Protein AF-0000000073404949 (afdb_homodimer)

Sequence (170 aa):
MESQFYKYALMRNFIREVVEQESIEKYIQERLNDDHEMKNRFCNEDSDKIRELIEEVIEYISMGKGKGKEDLILKSILSVCGNEKMESQFYKYALMRNFIREVVEQESIEKYIQERLNDDHEMKNRFCNEDSDKIRELIEEVIEYISMGKGKGKEDLILKSILSVCGNEK

Organism: Sulfolobus acidocaldarius (strain ATCC 33909 / DSM 639 / JCM 8929 / NBRC 15157 / NCIMB 11770) (NCBI:txid330779)

Solvent-accessible surface area (backbone atoms only — not comparable to full-atom values): 9360 Å² total; per-residue (Å²): 130,81,48,66,69,58,52,50,52,53,52,40,53,51,49,55,54,42,51,72,41,92,52,46,60,61,48,50,53,55,50,40,70,72,33,57,69,63,33,48,55,59,59,73,42,57,69,69,56,53,48,50,48,48,50,53,45,28,48,48,53,15,45,56,45,34,48,89,39,54,63,59,52,48,51,46,54,47,51,63,39,52,71,71,105,132,81,49,66,68,58,51,52,52,54,52,40,54,52,48,54,54,43,50,71,42,92,51,45,58,62,50,50,53,54,50,38,71,73,32,58,68,62,33,48,55,59,58,73,44,56,68,69,58,53,47,50,46,48,50,53,45,28,50,49,55,14,44,58,43,33,47,89,38,54,63,58,51,48,52,46,55,48,51,64,39,51,71,70,107

pLDDT: mean 87.74, std 11.82, range [40.0, 97.31]

Foldseek 3Di:
DDDPVRLLVVLLVVLLVLVPDPDNVVVCVVVCVVPVPNVCSVVVDDPVVSVVSNVVSVCCVVCPPCNVCVVVVVCVVVVVVVVVD/DDDPVRLLVVLLVVLLVLVPDPDNVVVCVVVCVVDVPNVCSVVVDDPVVSVVSNVVSVCCVVCPPCNVCVVVVVVVVVVVVVVVD

Secondary structure (DSSP, 8-state):
---HHHHHHHHHHHHHHHHT-SSHHHHHHHHHHH-HHHHHHHHTS-HHHHHHHHHHHHHHHHHHSSTT-HHHHHHHHHHHHHTT-/---HHHHHHHHHHHHHHHHT-SSHHHHHHHHHHH-HHHHHHHHTS-HHHHHHHHHHHHHHHHHHSSTT-HHHHHHHHHHHHHTT-

Structure (mmCIF, N/CA/C/O backbone):
data_AF-0000000073404949-model_v1
#
loop_
_entity.id
_entity.type
_entity.pdbx_description
1 polymer 'Uncharacterized protein'
#
loop_
_atom_site.group_PDB
_atom_site.id
_atom_site.type_symbol
_atom_site.label_atom_id
_atom_site.label_alt_id
_atom_site.label_comp_id
_atom_site.label_asym_id
_atom_site.label_entity_id
_atom_site.label_seq_id
_atom_site.pdbx_PDB_ins_code
_atom_site.Cartn_x
_atom_site.Cartn_y
_atom_site.Cartn_z
_atom_site.occupancy
_atom_site.B_iso_or_equiv
_atom_site.auth_seq_id
_atom_site.auth_comp_id
_atom_site.auth_asym_id
_atom_site.auth_atom_id
_atom_site.pdbx_PDB_model_num
ATOM 1 N N . MET A 1 1 ? 12.281 -24.828 -21.016 1 64.81 1 MET A N 1
ATOM 2 C CA . MET A 1 1 ? 11.891 -25.016 -19.625 1 64.81 1 MET A CA 1
ATOM 3 C C . MET A 1 1 ? 12.078 -23.719 -18.844 1 64.81 1 MET A C 1
ATOM 5 O O . MET A 1 1 ? 13.125 -23.062 -18.938 1 64.81 1 MET A O 1
ATOM 9 N N . GLU A 1 2 ? 11.086 -23.094 -18.422 1 75.94 2 GLU A N 1
ATOM 10 C CA . GLU A 1 2 ? 11.148 -21.844 -17.688 1 75.94 2 GLU A CA 1
ATOM 11 C C . GLU A 1 2 ? 11.906 -22.016 -16.375 1 75.94 2 GLU A C 1
ATOM 13 O O . GLU A 1 2 ? 11.719 -23.016 -15.664 1 75.94 2 GLU A O 1
ATOM 18 N N . SER A 1 3 ? 12.898 -21.203 -16.156 1 87.69 3 SER A N 1
ATOM 19 C CA . SER A 1 3 ? 13.578 -21.281 -14.867 1 87.69 3 SER A CA 1
ATOM 20 C C . SER A 1 3 ? 12.617 -20.984 -13.719 1 87.69 3 SER A C 1
ATOM 22 O O . SER A 1 3 ? 11.648 -20.25 -13.883 1 87.69 3 SER A O 1
ATOM 24 N N . GLN A 1 4 ? 12.906 -21.625 -12.641 1 87.94 4 GLN A N 1
ATOM 25 C CA . GLN A 1 4 ? 12.078 -21.422 -11.453 1 87.94 4 GLN A CA 1
ATOM 26 C C . GLN A 1 4 ? 12.031 -19.953 -11.055 1 87.94 4 GLN A C 1
ATOM 28 O O . GLN A 1 4 ? 10.977 -19.438 -10.664 1 87.94 4 GLN A O 1
ATOM 33 N N . PHE A 1 5 ? 13.211 -19.406 -11.148 1 85.44 5 PHE A N 1
ATOM 34 C CA . PHE A 1 5 ? 13.32 -17.984 -10.812 1 85.44 5 PHE A CA 1
ATOM 35 C C . PHE A 1 5 ? 12.375 -17.156 -11.68 1 85.44 5 PHE A C 1
ATOM 37 O O . PHE A 1 5 ? 11.625 -16.328 -11.164 1 85.44 5 PHE A O 1
ATOM 44 N N . TYR A 1 6 ? 12.406 -17.406 -12.938 1 89.31 6 TYR A N 1
ATOM 45 C CA . TYR A 1 6 ? 11.57 -16.688 -13.883 1 89.31 6 TYR A CA 1
ATOM 46 C C . TYR A 1 6 ? 10.094 -16.984 -13.641 1 89.31 6 TYR A C 1
ATOM 48 O O . TYR A 1 6 ? 9.258 -16.078 -13.641 1 89.31 6 TYR A O 1
ATOM 56 N N . LYS A 1 7 ? 9.719 -18.203 -13.375 1 94 7 LYS A N 1
ATOM 57 C CA . LYS A 1 7 ? 8.359 -18.625 -13.07 1 94 7 LYS A CA 1
ATOM 58 C C . LYS A 1 7 ? 7.797 -17.859 -11.875 1 94 7 LYS A C 1
ATOM 60 O O . LYS A 1 7 ? 6.711 -17.281 -11.961 1 94 7 LYS A O 1
ATOM 65 N N . TYR A 1 8 ? 8.602 -17.781 -10.82 1 93.88 8 TYR A N 1
ATOM 66 C CA . TYR A 1 8 ? 8.141 -17.125 -9.594 1 93.88 8 TYR A CA 1
ATOM 67 C C . TYR A 1 8 ? 8.031 -15.617 -9.789 1 93.88 8 TYR A C 1
ATOM 69 O O . TYR A 1 8 ? 7.164 -14.969 -9.195 1 93.88 8 TYR A O 1
ATOM 77 N N . ALA A 1 9 ? 8.891 -15.016 -10.625 1 89.69 9 ALA A N 1
ATOM 78 C CA . ALA A 1 9 ? 8.797 -13.586 -10.938 1 89.69 9 ALA A CA 1
ATOM 79 C C . ALA A 1 9 ? 7.465 -13.266 -11.617 1 89.69 9 ALA A C 1
ATOM 81 O O . ALA A 1 9 ? 6.812 -12.273 -11.273 1 89.69 9 ALA A O 1
ATOM 82 N N . LEU A 1 10 ? 7.035 -14.102 -12.508 1 94.06 10 LEU A N 1
ATOM 83 C CA . LEU A 1 10 ? 5.773 -13.922 -13.219 1 94.06 10 LEU A CA 1
ATOM 84 C C . LEU A 1 10 ? 4.59 -14.086 -12.266 1 94.06 10 LEU A C 1
ATOM 86 O O . LEU A 1 10 ? 3.637 -13.312 -12.312 1 94.06 10 LEU A O 1
ATOM 90 N N . MET A 1 11 ? 4.66 -15.117 -11.422 1 96.06 11 MET A N 1
ATOM 91 C CA . MET A 1 11 ? 3.613 -15.367 -10.438 1 96.06 11 MET A CA 1
ATOM 92 C C . MET A 1 11 ? 3.482 -14.203 -9.469 1 96.06 11 MET A C 1
ATOM 94 O O . MET A 1 11 ? 2.371 -13.781 -9.141 1 96.06 11 MET A O 1
ATOM 98 N N . ARG A 1 12 ? 4.66 -13.672 -9.031 1 92.44 12 ARG A N 1
ATOM 99 C CA . ARG A 1 12 ? 4.637 -12.508 -8.148 1 92.44 12 ARG A CA 1
ATOM 100 C C . ARG A 1 12 ? 3.982 -11.312 -8.836 1 92.44 12 ARG A C 1
ATOM 102 O O . ARG A 1 12 ? 3.211 -10.578 -8.219 1 92.44 12 ARG A O 1
ATOM 109 N N . ASN A 1 13 ? 4.262 -11.055 -10.102 1 91.25 13 ASN A N 1
ATOM 110 C CA . ASN A 1 13 ? 3.672 -9.961 -10.867 1 91.25 13 ASN A CA 1
ATOM 111 C C . ASN A 1 13 ? 2.156 -10.102 -10.969 1 91.25 13 ASN A C 1
ATOM 113 O O . ASN A 1 13 ? 1.425 -9.117 -10.844 1 91.25 13 ASN A O 1
ATOM 117 N N . PHE A 1 14 ? 1.7 -11.32 -11.188 1 96.06 14 PHE A N 1
ATOM 118 C CA . PHE A 1 14 ? 0.27 -11.602 -11.234 1 96.06 14 PHE A CA 1
ATOM 119 C C . PHE A 1 14 ? -0.39 -11.273 -9.898 1 96.06 14 PHE A C 1
ATOM 121 O O . PHE A 1 14 ? -1.431 -10.617 -9.859 1 96.06 14 PHE A O 1
ATOM 128 N N . ILE A 1 15 ? 0.237 -11.734 -8.75 1 95.38 15 ILE A N 1
ATOM 129 C CA . ILE A 1 15 ? -0.299 -11.508 -7.414 1 95.38 15 ILE A CA 1
ATOM 130 C C . ILE A 1 15 ? -0.384 -10.008 -7.141 1 95.38 15 ILE A C 1
ATOM 132 O O . ILE A 1 15 ? -1.355 -9.531 -6.547 1 95.38 15 ILE A O 1
ATOM 136 N N . ARG A 1 16 ? 0.657 -9.281 -7.566 1 88.31 16 ARG A N 1
ATOM 137 C CA . ARG A 1 16 ? 0.653 -7.832 -7.41 1 88.31 16 ARG A CA 1
ATOM 138 C C . ARG A 1 16 ? -0.556 -7.211 -8.102 1 88.31 16 ARG A C 1
ATOM 140 O O . ARG A 1 16 ? -1.19 -6.305 -7.555 1 88.31 16 ARG A O 1
ATOM 147 N N . GLU A 1 17 ? -0.851 -7.691 -9.297 1 90.06 17 GLU A N 1
ATOM 148 C CA . GLU A 1 17 ? -2.02 -7.211 -10.031 1 90.06 17 GLU A CA 1
ATOM 149 C C . GLU A 1 17 ? -3.311 -7.547 -9.289 1 90.06 17 GLU A C 1
ATOM 151 O O . GLU A 1 17 ? -4.219 -6.719 -9.211 1 90.06 17 GLU A O 1
ATOM 156 N N . VAL A 1 18 ? -3.371 -8.758 -8.781 1 92.81 18 VAL A N 1
ATOM 157 C CA . VAL A 1 18 ? -4.543 -9.266 -8.078 1 92.81 18 VAL A CA 1
ATOM 158 C C . VAL A 1 18 ? -4.875 -8.352 -6.895 1 92.81 18 VAL A C 1
ATOM 160 O O . VAL A 1 18 ? -6.031 -7.984 -6.695 1 92.81 18 VAL A O 1
ATOM 163 N N . VAL A 1 19 ? -3.85 -7.945 -6.105 1 87.5 19 VAL A N 1
ATOM 164 C CA . VAL A 1 19 ? -4.02 -7.211 -4.855 1 87.5 19 VAL A CA 1
ATOM 165 C C . VAL A 1 19 ? -4.602 -5.828 -5.145 1 87.5 19 VAL A C 1
ATOM 167 O O . VAL A 1 19 ? -5.211 -5.207 -4.27 1 87.5 19 VAL A O 1
ATOM 170 N N . GLU A 1 20 ? -4.457 -5.355 -6.375 1 81.69 20 GLU A N 1
ATOM 171 C CA . GLU A 1 20 ? -4.91 -4.023 -6.766 1 81.69 20 GLU A CA 1
ATOM 172 C C . GLU A 1 20 ? -6.363 -4.047 -7.23 1 81.69 20 GLU A C 1
ATOM 174 O O . GLU A 1 20 ? -6.969 -2.998 -7.449 1 81.69 20 GLU A O 1
ATOM 179 N N . GLN A 1 21 ? -6.895 -5.211 -7.301 1 83.12 21 GLN A N 1
ATOM 180 C CA . GLN A 1 21 ? -8.227 -5.34 -7.887 1 83.12 21 GLN A CA 1
ATOM 181 C C . GLN A 1 21 ? -9.312 -5.137 -6.836 1 83.12 21 GLN A C 1
ATOM 183 O O . GLN A 1 21 ? -9.141 -5.523 -5.676 1 83.12 21 GLN A O 1
ATOM 188 N N . GLU A 1 22 ? -10.406 -4.535 -7.348 1 84.25 22 GLU A N 1
ATOM 189 C CA . GLU A 1 22 ? -11.578 -4.363 -6.488 1 84.25 22 GLU A CA 1
ATOM 190 C C . GLU A 1 22 ? -12.211 -5.707 -6.141 1 84.25 22 GLU A C 1
ATOM 192 O O . GLU A 1 22 ? -12.547 -5.957 -4.98 1 84.25 22 GLU A O 1
ATOM 197 N N . SER A 1 23 ? -12.281 -6.516 -7.152 1 91 23 SER A N 1
ATOM 198 C CA . SER A 1 23 ? -12.797 -7.871 -6.977 1 91 23 SER A CA 1
ATOM 199 C C . SER A 1 23 ? -11.711 -8.914 -7.227 1 91 23 SER A C 1
ATOM 201 O O . SER A 1 23 ? -11.5 -9.328 -8.367 1 91 23 SER A O 1
ATOM 203 N N . ILE A 1 24 ? -11.125 -9.391 -6.184 1 92.38 24 ILE A N 1
ATOM 204 C CA . ILE A 1 24 ? -9.969 -10.281 -6.234 1 92.38 24 ILE A CA 1
ATOM 205 C C . ILE A 1 24 ? -10.383 -11.625 -6.828 1 92.38 24 ILE A C 1
ATOM 207 O O . ILE A 1 24 ? -9.766 -12.109 -7.781 1 92.38 24 ILE A O 1
ATOM 211 N N . GLU A 1 25 ? -11.406 -12.211 -6.387 1 93.38 25 GLU A N 1
ATOM 212 C CA . GLU A 1 25 ? -11.859 -13.531 -6.816 1 93.38 25 GLU A CA 1
ATOM 213 C C . GLU A 1 25 ? -12.227 -13.531 -8.297 1 93.38 25 GLU A C 1
ATOM 215 O O . GLU A 1 25 ? -11.805 -14.414 -9.047 1 93.38 25 GLU A O 1
ATOM 220 N N . LYS A 1 26 ? -13.016 -12.539 -8.703 1 95.62 26 LYS A N 1
ATOM 221 C CA . LYS A 1 26 ? -13.438 -12.438 -10.102 1 95.62 26 LYS A CA 1
ATOM 222 C C . LYS A 1 26 ? -12.242 -12.258 -11.023 1 95.62 26 LYS A C 1
ATOM 224 O O . LYS A 1 26 ? -12.172 -12.891 -12.086 1 95.62 26 LYS A O 1
ATOM 229 N N . TYR A 1 27 ? -11.375 -11.391 -10.641 1 96.06 27 TYR A N 1
ATOM 230 C CA . TYR A 1 27 ? -10.188 -11.125 -11.453 1 96.06 27 TYR A CA 1
ATOM 231 C C . TYR A 1 27 ? -9.359 -12.391 -11.625 1 96.06 27 TYR A C 1
ATOM 233 O O . TYR A 1 27 ? -8.938 -12.711 -12.742 1 96.06 27 TYR A O 1
ATOM 241 N N . ILE A 1 28 ? -9.133 -13.148 -10.539 1 96.81 28 ILE A N 1
ATOM 242 C CA . ILE A 1 28 ? -8.336 -14.359 -10.578 1 96.81 28 ILE A CA 1
ATOM 243 C C . ILE A 1 28 ? -8.992 -15.391 -11.492 1 96.81 28 ILE A C 1
ATOM 245 O O . ILE A 1 28 ? -8.344 -15.969 -12.359 1 96.81 28 ILE A O 1
ATOM 249 N N . GLN A 1 29 ? -10.242 -15.609 -11.375 1 95.5 29 GLN A N 1
ATOM 250 C CA . GLN A 1 29 ? -10.969 -16.578 -12.18 1 95.5 29 GLN A CA 1
ATOM 251 C C . GLN A 1 29 ? -10.891 -16.25 -13.664 1 95.5 29 GLN A C 1
ATOM 253 O O . GLN A 1 29 ? -10.562 -17.109 -14.484 1 95.5 29 GLN A O 1
ATOM 258 N N . GLU A 1 30 ? -11.172 -15.039 -14 1 96.19 30 GLU A N 1
ATOM 259 C CA . GLU A 1 30 ? -11.164 -14.609 -15.391 1 96.19 30 GLU A CA 1
ATOM 260 C C . GLU A 1 30 ? -9.766 -14.695 -15.992 1 96.19 30 GLU A C 1
ATOM 262 O O . GLU A 1 30 ? -9.578 -15.234 -17.078 1 96.19 30 GLU A O 1
ATOM 267 N N . ARG A 1 31 ? -8.781 -14.195 -15.289 1 96.44 31 ARG A N 1
ATOM 268 C CA . ARG A 1 31 ? -7.414 -14.125 -15.797 1 96.44 31 ARG A CA 1
ATOM 269 C C . ARG A 1 31 ? -6.809 -15.516 -15.93 1 96.44 31 ARG A C 1
ATOM 271 O O . ARG A 1 31 ? -6.16 -15.828 -16.938 1 96.44 31 ARG A O 1
ATOM 278 N N . LEU A 1 32 ? -7.004 -16.391 -14.969 1 96.12 32 LEU A N 1
ATOM 279 C CA . LEU A 1 32 ? -6.398 -17.719 -15.016 1 96.12 32 LEU A CA 1
ATOM 280 C C . LEU A 1 32 ? -7.137 -18.625 -16 1 96.12 32 LEU A C 1
ATOM 282 O O . LEU A 1 32 ? -6.551 -19.547 -16.562 1 96.12 32 LEU A O 1
ATOM 286 N N . ASN A 1 33 ? -8.383 -18.328 -16.266 1 94.19 33 ASN A N 1
ATOM 287 C CA . ASN A 1 33 ? -9.102 -19.078 -17.297 1 94.19 33 ASN A CA 1
ATOM 288 C C . ASN A 1 33 ? -8.648 -18.688 -18.688 1 94.19 33 ASN A C 1
ATOM 290 O O . ASN A 1 33 ? -8.656 -19.516 -19.609 1 94.19 33 ASN A O 1
ATOM 294 N N . ASP A 1 34 ? -8.227 -17.438 -18.875 1 95.19 34 ASP A N 1
ATOM 295 C CA . ASP A 1 34 ? -7.797 -16.906 -20.172 1 95.19 34 ASP A CA 1
ATOM 296 C C . ASP A 1 34 ? -6.312 -17.172 -20.406 1 95.19 34 ASP A C 1
ATOM 298 O O . ASP A 1 34 ? -5.871 -17.312 -21.547 1 95.19 34 ASP A O 1
ATOM 302 N N . ASP A 1 35 ? -5.543 -17.203 -19.359 1 95.5 35 ASP A N 1
ATOM 303 C CA . ASP A 1 35 ? -4.098 -17.391 -19.422 1 95.5 35 ASP A CA 1
ATOM 304 C C . ASP A 1 35 ? -3.701 -18.766 -18.891 1 95.5 35 ASP A C 1
ATOM 306 O O . ASP A 1 35 ? -3.326 -18.906 -17.719 1 95.5 35 ASP A O 1
ATOM 310 N N . HIS A 1 36 ? -3.631 -19.703 -19.828 1 95.25 36 HIS A N 1
ATOM 311 C CA . HIS A 1 36 ? -3.393 -21.094 -19.469 1 95.25 36 HIS A CA 1
ATOM 312 C C . H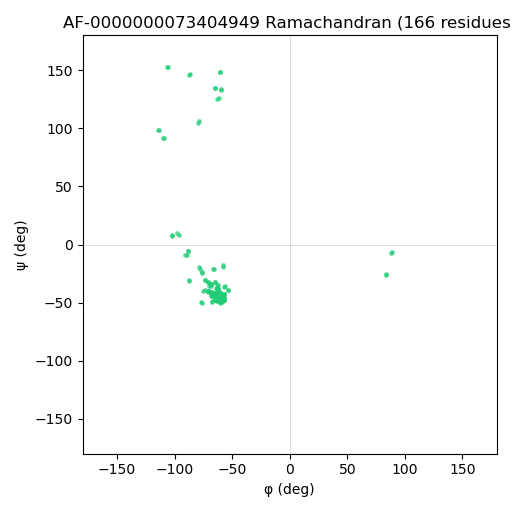IS A 1 36 ? -1.979 -21.281 -18.922 1 95.25 36 HIS A C 1
ATOM 314 O O . HIS A 1 36 ? -1.753 -22.125 -18.062 1 95.25 36 HIS A O 1
ATOM 320 N N . GLU A 1 37 ? -1.091 -20.516 -19.453 1 95.69 37 GLU A N 1
ATOM 321 C CA . GLU A 1 37 ? 0.284 -20.625 -18.969 1 95.69 37 GLU A CA 1
ATOM 322 C C . GLU A 1 37 ? 0.396 -20.188 -17.516 1 95.69 37 GLU A C 1
ATOM 324 O O . GLU A 1 37 ? 1.026 -20.859 -16.703 1 95.69 37 GLU A O 1
ATOM 329 N N . MET A 1 38 ? -0.216 -19.047 -17.188 1 96.69 38 MET A N 1
ATOM 330 C CA . MET A 1 38 ? -0.209 -18.562 -15.812 1 96.69 38 MET A CA 1
ATOM 331 C C . MET A 1 38 ? -0.942 -19.531 -14.891 1 96.69 38 MET A C 1
ATOM 333 O O . MET A 1 38 ? -0.472 -19.828 -13.789 1 96.69 38 MET A O 1
ATOM 337 N N . LYS A 1 39 ? -2.037 -20.062 -15.422 1 96.69 39 LYS A N 1
ATOM 338 C CA . LYS A 1 39 ? -2.775 -21.062 -14.656 1 96.69 39 LYS A CA 1
ATOM 339 C C . LYS A 1 39 ? -1.894 -22.266 -14.312 1 96.69 39 LYS A C 1
ATOM 341 O O . LYS A 1 39 ? -1.859 -22.719 -13.164 1 96.69 39 LYS A O 1
ATOM 346 N N . ASN A 1 40 ? -1.21 -22.734 -15.273 1 95.5 40 ASN A N 1
ATOM 347 C CA . ASN A 1 40 ? -0.345 -23.891 -15.086 1 95.5 40 ASN A CA 1
ATOM 348 C C . ASN A 1 40 ? 0.761 -23.609 -14.078 1 95.5 40 ASN A C 1
ATOM 350 O O . ASN A 1 40 ? 1.146 -24.484 -13.305 1 95.5 40 ASN A O 1
ATOM 354 N N . ARG A 1 41 ? 1.236 -22.422 -14.07 1 96.31 41 ARG A N 1
ATOM 355 C CA . ARG A 1 41 ? 2.268 -22.062 -13.102 1 96.31 41 ARG A CA 1
ATOM 356 C C . ARG A 1 41 ? 1.755 -22.219 -11.672 1 96.31 41 ARG A C 1
ATOM 358 O O . ARG A 1 41 ? 2.445 -22.766 -10.812 1 96.31 41 ARG A O 1
ATOM 365 N N . PHE A 1 42 ? 0.625 -21.688 -11.43 1 97.31 42 PHE A N 1
ATOM 366 C CA . PHE A 1 42 ? 0.066 -21.734 -10.086 1 97.31 42 PHE A CA 1
ATOM 367 C C . PHE A 1 42 ? -0.383 -23.156 -9.734 1 97.31 42 PHE A C 1
ATOM 369 O O . PHE A 1 42 ? -0.101 -23.641 -8.641 1 97.31 42 PHE A O 1
ATOM 376 N N . CYS A 1 43 ? -0.982 -23.875 -10.648 1 96.56 43 CYS A N 1
ATOM 377 C CA . CYS A 1 43 ? -1.616 -25.156 -10.344 1 96.56 43 CYS A CA 1
ATOM 378 C C . CYS A 1 43 ? -0.577 -26.266 -10.211 1 96.56 43 CYS A C 1
ATOM 380 O O . CYS A 1 43 ? -0.834 -27.297 -9.578 1 96.56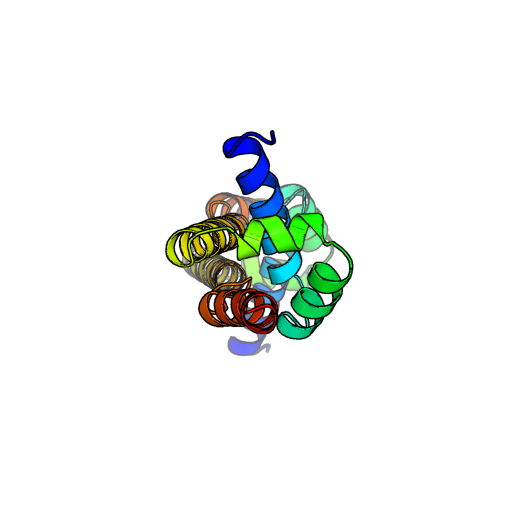 43 CYS A O 1
ATOM 382 N N . ASN A 1 44 ? 0.517 -26.047 -10.758 1 94.88 44 ASN A N 1
ATOM 383 C CA . ASN A 1 44 ? 1.585 -27.031 -10.664 1 94.88 44 ASN A CA 1
ATOM 384 C C . ASN A 1 44 ? 2.559 -26.703 -9.539 1 94.88 44 ASN A C 1
ATOM 386 O O . ASN A 1 44 ? 3.645 -27.281 -9.453 1 94.88 44 ASN A O 1
ATOM 390 N N . GLU A 1 45 ? 2.229 -25.75 -8.75 1 95.31 45 GLU A N 1
ATOM 391 C CA . GLU A 1 45 ? 3.076 -25.344 -7.629 1 95.31 45 GLU A CA 1
ATOM 392 C C . GLU A 1 45 ? 2.488 -25.812 -6.297 1 95.31 45 GLU A C 1
ATOM 394 O O . GLU A 1 45 ? 1.271 -25.953 -6.168 1 95.31 45 GLU A O 1
ATOM 399 N N . ASP A 1 46 ? 3.346 -26.016 -5.301 1 93.5 46 ASP A N 1
ATOM 400 C CA . ASP A 1 46 ? 2.93 -26.359 -3.945 1 93.5 46 ASP A CA 1
ATOM 401 C C . ASP A 1 46 ? 2.154 -25.219 -3.301 1 93.5 46 ASP A C 1
ATOM 403 O O . ASP A 1 46 ? 2.549 -24.047 -3.412 1 93.5 46 ASP A O 1
ATOM 407 N N . SER A 1 47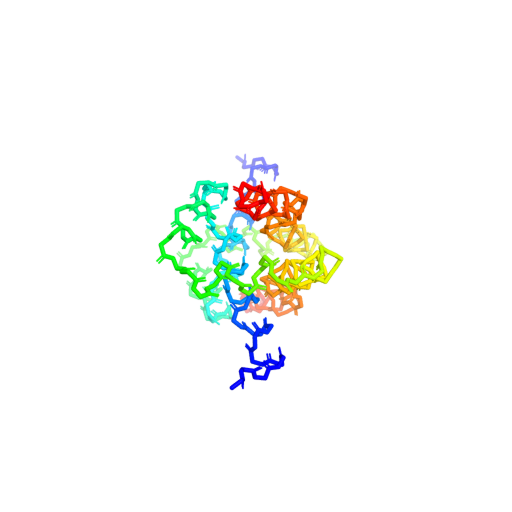 ? 1.03 -25.578 -2.648 1 93.25 47 SER A N 1
ATOM 408 C CA . SER A 1 47 ? 0.192 -24.562 -2.021 1 93.25 47 SER A CA 1
ATOM 409 C C . SER A 1 47 ? 0.986 -23.734 -1.02 1 93.25 47 SER A C 1
ATOM 411 O O . SER A 1 47 ? 0.743 -22.531 -0.869 1 93.25 47 SER A O 1
ATOM 413 N N . ASP A 1 48 ? 1.936 -24.359 -0.281 1 92.31 48 ASP A N 1
ATOM 414 C CA . ASP A 1 48 ? 2.768 -23.641 0.676 1 92.31 48 ASP A CA 1
ATOM 415 C C . ASP A 1 48 ? 3.641 -22.594 -0.029 1 92.31 48 ASP A C 1
ATOM 417 O O . ASP A 1 48 ? 3.836 -21.5 0.482 1 92.31 48 ASP A O 1
ATOM 421 N N . LYS A 1 49 ? 4.117 -22.953 -1.188 1 95.06 49 LYS A N 1
ATOM 422 C CA . LYS A 1 49 ? 4.945 -22.016 -1.947 1 95.06 49 LYS A CA 1
ATOM 423 C C . LYS A 1 49 ? 4.117 -20.859 -2.488 1 95.06 49 LYS A C 1
ATOM 425 O O . LYS A 1 49 ? 4.555 -19.703 -2.459 1 95.06 49 LYS A O 1
ATOM 430 N N . ILE A 1 50 ? 2.883 -21.188 -2.971 1 96.31 50 ILE A N 1
ATOM 431 C CA . ILE A 1 50 ? 1.985 -20.141 -3.443 1 96.31 50 ILE A CA 1
ATOM 432 C C . ILE A 1 50 ? 1.695 -19.156 -2.309 1 96.31 50 ILE A C 1
ATOM 434 O O . ILE A 1 50 ? 1.743 -17.938 -2.506 1 96.31 50 ILE A O 1
ATOM 438 N N . ARG A 1 51 ? 1.437 -19.672 -1.128 1 93.5 51 ARG A N 1
ATOM 439 C CA . ARG A 1 51 ? 1.203 -18.844 0.05 1 93.5 51 ARG A CA 1
ATOM 440 C C . ARG A 1 51 ? 2.4 -17.938 0.331 1 93.5 51 ARG A C 1
ATOM 442 O O . ARG A 1 51 ? 2.238 -16.75 0.586 1 93.5 51 ARG A O 1
ATOM 449 N N . GLU A 1 52 ? 3.57 -18.5 0.272 1 91.88 52 GLU A N 1
ATOM 450 C CA . GLU A 1 52 ? 4.801 -17.75 0.502 1 91.88 52 GLU A CA 1
ATOM 451 C C . GLU A 1 52 ? 4.926 -16.594 -0.474 1 91.88 52 GLU A C 1
ATOM 453 O O . GLU A 1 52 ? 5.242 -15.469 -0.071 1 91.88 52 GLU A O 1
ATOM 458 N N . LEU A 1 53 ? 4.672 -16.844 -1.763 1 94.19 53 LEU A N 1
ATOM 459 C CA . LEU A 1 53 ? 4.758 -15.812 -2.791 1 94.19 53 LEU A CA 1
ATOM 460 C C . LEU A 1 53 ? 3.746 -14.703 -2.531 1 94.19 53 LEU A C 1
ATOM 462 O O . LEU A 1 53 ? 4.074 -13.516 -2.652 1 94.19 53 LEU A O 1
ATOM 466 N N . ILE A 1 54 ? 2.506 -15.055 -2.152 1 94.31 54 ILE A N 1
ATOM 467 C CA . ILE A 1 54 ? 1.448 -14.094 -1.842 1 94.31 54 ILE A CA 1
ATOM 468 C C . ILE A 1 54 ? 1.881 -13.211 -0.677 1 94.31 54 ILE A C 1
ATOM 470 O O . ILE A 1 54 ? 1.788 -11.984 -0.756 1 94.31 54 ILE A O 1
ATOM 474 N N . GLU A 1 55 ? 2.391 -13.789 0.374 1 86.69 55 GLU A N 1
ATOM 475 C CA . GLU A 1 55 ? 2.801 -13.062 1.573 1 86.69 55 GLU A CA 1
ATOM 476 C C . GLU A 1 55 ? 3.961 -12.117 1.278 1 86.69 55 GLU A C 1
ATOM 478 O O . GLU A 1 55 ? 3.984 -10.984 1.764 1 86.69 55 GLU A O 1
ATOM 483 N N . GLU A 1 56 ? 4.926 -12.578 0.502 1 84.25 56 GLU A N 1
ATOM 484 C CA . GLU A 1 56 ? 6.055 -11.734 0.113 1 84.25 56 GLU A CA 1
ATOM 485 C C . GLU A 1 56 ? 5.586 -10.5 -0.643 1 84.25 56 GLU A C 1
ATOM 487 O O . GLU A 1 56 ? 6.059 -9.391 -0.382 1 84.25 56 GLU A O 1
ATOM 492 N N . VAL A 1 57 ? 4.672 -10.719 -1.62 1 85.94 57 VAL A N 1
ATOM 493 C CA . VAL A 1 57 ? 4.191 -9.633 -2.461 1 85.94 57 VAL A CA 1
ATOM 494 C C . VAL A 1 57 ? 3.404 -8.633 -1.615 1 85.94 57 VAL A C 1
ATOM 496 O O . VAL A 1 57 ? 3.617 -7.422 -1.714 1 85.94 57 VAL A O 1
ATOM 499 N N . ILE A 1 58 ? 2.553 -9.078 -0.737 1 84.06 58 ILE A N 1
ATOM 500 C CA . ILE A 1 58 ? 1.73 -8.219 0.106 1 84.06 58 ILE A CA 1
ATOM 501 C C . ILE A 1 58 ? 2.623 -7.418 1.052 1 84.06 58 ILE A C 1
ATOM 503 O O . ILE A 1 58 ? 2.398 -6.227 1.268 1 84.06 58 ILE A O 1
ATOM 507 N N . GLU A 1 59 ? 3.6 -8.078 1.644 1 76.25 59 GLU A N 1
ATOM 508 C CA . GLU A 1 59 ? 4.551 -7.379 2.506 1 76.25 59 GLU A CA 1
ATOM 509 C C . GLU A 1 59 ? 5.262 -6.258 1.751 1 76.25 59 GLU A C 1
ATOM 511 O O . GLU A 1 59 ? 5.406 -5.148 2.268 1 76.25 59 GLU A O 1
ATOM 516 N N . TYR A 1 60 ? 5.695 -6.617 0.545 1 73.94 60 TYR A N 1
ATOM 517 C CA . TYR A 1 60 ? 6.398 -5.641 -0.281 1 73.94 60 TYR A CA 1
ATOM 518 C C . TYR A 1 60 ? 5.512 -4.434 -0.568 1 73.94 60 TYR A C 1
ATOM 520 O O . TYR A 1 60 ? 5.961 -3.291 -0.462 1 73.94 60 TYR A O 1
ATOM 528 N N . ILE A 1 61 ? 4.242 -4.672 -1.011 1 73.25 61 ILE A N 1
ATOM 529 C CA . ILE A 1 61 ? 3.295 -3.609 -1.33 1 73.25 61 ILE A CA 1
ATOM 530 C C . ILE A 1 61 ? 3.037 -2.758 -0.089 1 73.25 61 ILE A C 1
ATOM 532 O O . ILE A 1 61 ? 3.008 -1.527 -0.167 1 73.25 61 ILE A O 1
ATOM 536 N N . SER A 1 62 ? 2.863 -3.455 0.979 1 68.94 62 SER A N 1
ATOM 537 C CA . SER A 1 62 ? 2.566 -2.789 2.242 1 68.94 62 SER A CA 1
ATOM 538 C C . SER A 1 62 ? 3.744 -1.941 2.711 1 68.94 62 SER A C 1
ATOM 540 O O . SER A 1 62 ? 3.555 -0.885 3.316 1 68.94 62 SER A O 1
ATOM 542 N N . MET A 1 63 ? 4.926 -2.555 2.545 1 65.31 63 MET A N 1
ATOM 543 C CA . MET A 1 63 ? 6.141 -1.873 2.98 1 65.31 63 MET A CA 1
ATOM 544 C C . MET A 1 63 ? 6.43 -0.662 2.102 1 65.31 63 MET A C 1
ATOM 546 O O . MET A 1 63 ? 7.055 0.301 2.549 1 65.31 63 MET A O 1
ATOM 550 N N . GLY A 1 64 ? 6.113 -0.857 0.854 1 61.38 64 GLY A N 1
ATOM 551 C CA . GLY A 1 64 ? 6.566 0.139 -0.104 1 61.38 64 GLY A CA 1
ATOM 552 C C . GLY A 1 64 ? 5.766 1.426 -0.053 1 61.38 64 GLY A C 1
ATOM 553 O O . GLY A 1 64 ? 6.297 2.506 -0.317 1 61.38 64 GLY A O 1
ATOM 554 N N . LYS A 1 65 ? 4.441 1.175 0.116 1 63.75 65 LYS A N 1
ATOM 555 C CA . LYS A 1 65 ? 3.787 2.471 -0.037 1 63.75 65 LYS A CA 1
ATOM 556 C C . LYS A 1 65 ? 3.912 3.303 1.234 1 63.75 65 LYS A C 1
ATOM 558 O O . LYS A 1 65 ? 3.391 2.924 2.285 1 63.75 65 LYS A O 1
ATOM 563 N N . GLY A 1 66 ? 4.703 4.246 1.177 1 67.38 66 GLY A N 1
ATOM 564 C CA . GLY A 1 66 ? 4.875 5.238 2.227 1 67.38 66 GLY A CA 1
ATOM 565 C C . GLY A 1 66 ? 5.812 4.785 3.328 1 67.38 66 GLY A C 1
ATOM 566 O O . GLY A 1 66 ? 6.324 5.605 4.094 1 67.38 66 GLY A O 1
ATOM 567 N N . LYS A 1 67 ? 5.914 3.369 3.494 1 73.88 67 LYS A N 1
ATOM 568 C CA . LYS A 1 67 ? 6.781 2.879 4.559 1 73.88 67 LYS A CA 1
ATOM 569 C C . LYS A 1 67 ? 8.219 3.352 4.355 1 73.88 67 LYS A C 1
ATOM 571 O O . LYS A 1 67 ? 8.758 3.258 3.252 1 73.88 67 LYS A O 1
ATOM 576 N N . GLY A 1 68 ? 8.758 3.84 5.406 1 77.44 68 GLY A N 1
ATOM 577 C CA . GLY A 1 68 ? 10.125 4.348 5.344 1 77.44 68 GLY A CA 1
ATOM 578 C C . GLY A 1 68 ? 10.195 5.809 4.953 1 77.44 68 GLY A C 1
ATOM 579 O O . GLY A 1 68 ? 11.281 6.398 4.93 1 77.44 68 GLY A O 1
ATOM 580 N N . LYS A 1 69 ? 9.039 6.363 4.594 1 85.62 69 LYS A N 1
ATOM 581 C CA . LYS A 1 69 ? 9.023 7.75 4.137 1 85.62 69 LYS A CA 1
ATOM 582 C C . LYS A 1 69 ? 8.516 8.688 5.23 1 85.62 69 LYS A C 1
ATOM 584 O O . LYS A 1 69 ? 8.281 9.867 4.98 1 85.62 69 LYS A O 1
ATOM 589 N N . GLU A 1 70 ? 8.344 8.055 6.414 1 88.38 70 GLU A N 1
ATOM 590 C CA . GLU A 1 70 ? 7.758 8.82 7.512 1 88.38 70 GLU A CA 1
ATOM 591 C C . GLU A 1 70 ? 8.586 10.062 7.816 1 88.38 70 GLU A C 1
ATOM 593 O O . GLU A 1 70 ? 8.039 11.164 7.91 1 88.38 70 GLU A O 1
ATOM 598 N N . ASP A 1 71 ? 9.922 9.914 7.918 1 91 71 ASP A N 1
ATOM 599 C CA . ASP A 1 71 ? 10.812 11.023 8.266 1 91 71 ASP A CA 1
ATOM 600 C C . ASP A 1 71 ? 10.859 12.055 7.145 1 91 71 ASP A C 1
ATOM 602 O O . ASP A 1 71 ? 10.898 13.266 7.406 1 91 71 ASP A O 1
ATOM 606 N N . LEU A 1 72 ? 10.898 11.578 5.953 1 93.19 72 LEU A N 1
ATOM 607 C CA . LEU A 1 72 ? 10.914 12.469 4.801 1 93.19 72 LEU A CA 1
ATOM 608 C C . LEU A 1 72 ? 9.664 13.344 4.773 1 93.19 72 LEU A C 1
ATOM 610 O O . LEU A 1 72 ? 9.75 14.555 4.559 1 93.19 72 LEU A O 1
ATOM 614 N N . ILE A 1 73 ? 8.555 12.75 4.996 1 95.44 73 ILE A N 1
ATOM 615 C CA . ILE A 1 73 ? 7.281 13.469 4.988 1 95.44 73 ILE A CA 1
ATOM 616 C C . ILE A 1 73 ? 7.262 14.492 6.121 1 95.44 73 ILE A C 1
ATOM 618 O O . ILE A 1 73 ? 6.941 15.664 5.902 1 95.44 73 ILE A O 1
ATOM 622 N N . LEU A 1 74 ? 7.637 14.055 7.301 1 95.25 74 LEU A N 1
ATOM 623 C CA . LEU A 1 74 ? 7.648 14.945 8.461 1 95.25 74 LEU A CA 1
ATOM 624 C C . LEU A 1 74 ? 8.57 16.141 8.227 1 95.25 74 LEU A C 1
ATOM 626 O O . LEU A 1 74 ? 8.156 17.281 8.398 1 95.25 74 LEU A O 1
ATOM 630 N N . LYS A 1 75 ? 9.781 15.891 7.777 1 94.88 75 LYS A N 1
ATOM 631 C CA . LYS A 1 75 ? 10.758 16.953 7.539 1 94.88 75 LYS A CA 1
ATOM 632 C C . LYS A 1 75 ? 10.266 17.922 6.48 1 94.88 75 LYS A C 1
ATOM 634 O O . LYS A 1 75 ? 10.469 19.141 6.602 1 94.88 75 LYS A O 1
ATOM 639 N N . SER A 1 76 ? 9.68 17.438 5.434 1 95.5 76 SER A N 1
ATOM 640 C CA . SER A 1 76 ? 9.172 18.281 4.352 1 95.5 76 SER A CA 1
ATOM 641 C C . SER A 1 76 ? 8.055 19.203 4.84 1 95.5 76 SER A C 1
ATOM 643 O O . SER A 1 76 ? 8.016 20.375 4.477 1 95.5 76 SER A O 1
ATOM 645 N N . ILE A 1 77 ? 7.137 18.656 5.648 1 96.25 77 ILE A N 1
ATOM 646 C CA . ILE A 1 77 ? 6.051 19.453 6.211 1 96.25 77 ILE A CA 1
ATOM 647 C C . ILE A 1 77 ? 6.625 20.547 7.113 1 96.25 77 ILE A C 1
ATOM 649 O O . ILE A 1 77 ? 6.25 21.719 7 1 96.25 77 ILE A O 1
ATOM 653 N N . LEU A 1 78 ? 7.551 20.141 8.016 1 95.12 78 LEU A N 1
ATOM 654 C CA . LEU A 1 78 ? 8.133 21.078 8.977 1 95.12 78 LEU A CA 1
ATOM 655 C C . LEU A 1 78 ? 8.945 22.141 8.258 1 95.12 78 LEU A C 1
ATOM 657 O O . LEU A 1 78 ? 9 23.297 8.711 1 95.12 78 LEU A O 1
ATOM 661 N N . SER A 1 79 ? 9.531 21.766 7.172 1 94.38 79 SER A N 1
ATOM 662 C CA . SER A 1 79 ? 10.305 22.719 6.383 1 94.38 79 SER A CA 1
ATOM 663 C C . SER A 1 79 ? 9.414 23.844 5.859 1 94.38 79 SER A C 1
ATOM 665 O O . SER A 1 79 ? 9.844 25 5.785 1 94.38 79 SER A O 1
ATOM 667 N N . VAL A 1 80 ? 8.219 23.531 5.48 1 93.88 80 VAL A N 1
ATOM 668 C CA . VAL A 1 80 ? 7.281 24.531 4.988 1 93.88 80 VAL A CA 1
ATOM 669 C C . VAL A 1 80 ? 6.848 25.453 6.133 1 93.88 80 VAL A C 1
ATOM 671 O O . VAL A 1 80 ? 6.613 26.641 5.93 1 93.88 80 VAL A O 1
ATOM 674 N N . CYS A 1 81 ? 6.766 24.828 7.359 1 92.31 81 CYS A N 1
ATOM 675 C CA . CYS A 1 81 ? 6.336 25.578 8.539 1 92.31 81 CYS A CA 1
ATOM 676 C C . CYS A 1 81 ? 7.465 26.469 9.062 1 92.31 81 CYS A C 1
ATOM 678 O O . CYS A 1 81 ? 7.211 27.484 9.695 1 92.31 81 CYS A O 1
ATOM 680 N N . GLY A 1 82 ? 8.648 25.938 9.25 1 80.06 82 GLY A N 1
ATOM 681 C CA . GLY A 1 82 ? 9.789 26.734 9.688 1 80.06 82 GLY A CA 1
ATOM 682 C C . GLY A 1 82 ? 10.047 27.938 8.805 1 80.06 82 GLY A C 1
ATOM 683 O O . GLY A 1 82 ? 10.602 28.938 9.258 1 80.06 82 GLY A O 1
ATOM 684 N N . ASN A 1 83 ? 9.906 27.797 7.625 1 55.56 83 ASN A N 1
ATOM 685 C CA . ASN A 1 83 ? 10.102 29.031 6.879 1 55.56 83 ASN A CA 1
ATOM 686 C C . ASN A 1 83 ? 9.148 30.125 7.355 1 55.56 83 ASN A C 1
ATOM 688 O O . ASN A 1 83 ? 9.242 31.266 6.902 1 55.56 83 ASN A O 1
ATOM 692 N N . GLU A 1 84 ? 8.172 29.781 7.996 1 45.75 84 GLU A N 1
ATOM 693 C CA . GLU A 1 84 ? 7.328 30.875 8.477 1 45.75 84 GLU A CA 1
ATOM 694 C C . GLU A 1 84 ? 7.762 31.344 9.867 1 45.75 84 GLU A C 1
ATOM 696 O O . GLU A 1 84 ? 7.242 32.344 10.383 1 45.75 84 GLU A O 1
ATOM 701 N N . LYS A 1 85 ? 8.711 30.703 10.695 1 40.19 85 LYS A N 1
ATOM 702 C CA . LYS A 1 85 ? 9.195 31.469 11.836 1 40.19 85 LYS A CA 1
ATOM 703 C C . LYS A 1 85 ? 10.312 32.406 11.422 1 40.19 85 LYS A C 1
ATOM 705 O O . LYS A 1 85 ? 11.156 32.062 10.602 1 40.19 85 LYS A O 1
ATOM 710 N N . MET B 1 1 ? -14.898 27.234 14.586 1 64.81 1 MET B N 1
ATOM 711 C CA . MET B 1 1 ? -13.742 26.516 15.133 1 64.81 1 MET B CA 1
ATOM 712 C C . MET B 1 1 ? -13.75 25.062 14.703 1 64.81 1 MET B C 1
ATOM 714 O O . MET B 1 1 ? -14.773 24.391 14.797 1 64.81 1 MET B O 1
ATOM 718 N N . GLU B 1 2 ? -12.891 24.641 13.898 1 76.44 2 GLU B N 1
ATOM 719 C CA . GLU B 1 2 ? -12.82 23.281 13.398 1 76.44 2 GLU B CA 1
ATOM 720 C C . GLU B 1 2 ? -12.555 22.297 14.539 1 76.44 2 GLU B C 1
ATOM 722 O O . GLU B 1 2 ? -11.727 22.547 15.414 1 76.44 2 GLU B O 1
ATOM 727 N N . SER B 1 3 ? -13.398 21.312 14.664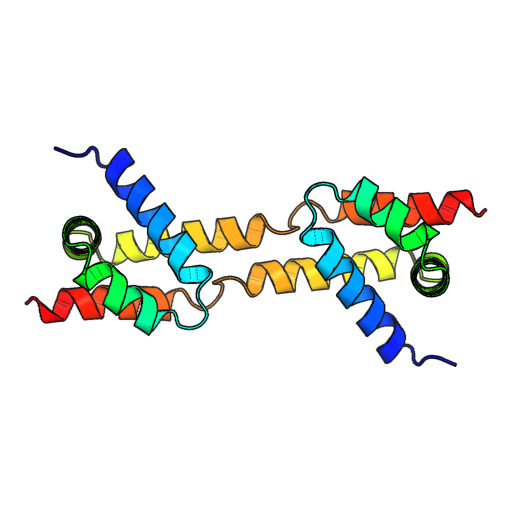 1 87.75 3 SER B N 1
ATOM 728 C CA . SER B 1 3 ? -13.117 20.297 15.68 1 87.75 3 SER B CA 1
ATOM 729 C C . SER B 1 3 ? -11.781 19.609 15.414 1 87.75 3 SER B C 1
ATOM 731 O O . SER B 1 3 ? -11.359 19.484 14.266 1 87.75 3 SER B O 1
ATOM 733 N N . GLN B 1 4 ? -11.172 19.234 16.484 1 88.25 4 GLN B N 1
ATOM 734 C CA . GLN B 1 4 ? -9.891 18.547 16.391 1 88.25 4 GLN B CA 1
ATOM 735 C C . GLN B 1 4 ? -10.016 17.281 15.539 1 88.25 4 GLN B C 1
ATOM 737 O O . GLN B 1 4 ? -9.133 16.984 14.734 1 88.25 4 GLN B O 1
ATOM 742 N N . PHE B 1 5 ? -11.102 16.641 15.828 1 85.31 5 PHE B N 1
ATOM 743 C CA . PHE B 1 5 ? -11.359 15.414 15.078 1 85.31 5 PHE B CA 1
ATOM 744 C C . PHE B 1 5 ? -11.406 15.695 13.586 1 85.31 5 PHE B C 1
ATOM 746 O O . PHE B 1 5 ? -10.758 15 12.797 1 85.31 5 PHE B O 1
ATOM 753 N N . TYR B 1 6 ? -12.133 16.703 13.227 1 89.19 6 TYR B N 1
ATOM 754 C CA . TYR B 1 6 ? -12.266 17.078 11.82 1 89.19 6 TYR B CA 1
ATOM 755 C C . TYR B 1 6 ? -10.93 17.547 11.25 1 89.19 6 TYR B C 1
ATOM 757 O O . TYR B 1 6 ? -10.555 17.156 10.141 1 89.19 6 TYR B O 1
ATOM 765 N N . LYS B 1 7 ? -10.164 18.312 11.969 1 94 7 LYS B N 1
ATOM 766 C CA . LYS B 1 7 ? -8.844 18.797 11.586 1 94 7 LYS B CA 1
ATOM 767 C C . LYS B 1 7 ? -7.906 17.625 11.258 1 94 7 LYS B C 1
ATOM 769 O O . LYS B 1 7 ? -7.297 17.594 10.188 1 94 7 LYS B O 1
ATOM 774 N N . TYR B 1 8 ? -7.883 16.625 12.133 1 93.94 8 TYR B N 1
ATOM 775 C CA . TYR B 1 8 ? -6.977 15.5 11.953 1 93.94 8 TYR B CA 1
ATOM 776 C C . TYR B 1 8 ? -7.418 14.625 10.781 1 93.94 8 TYR B C 1
ATOM 778 O O . TYR B 1 8 ? -6.586 14.039 10.086 1 93.94 8 TYR B O 1
ATOM 786 N N . ALA B 1 9 ? -8.727 14.531 10.523 1 89.75 9 ALA B N 1
ATOM 787 C CA . ALA B 1 9 ? -9.234 13.789 9.367 1 89.75 9 ALA B CA 1
ATOM 788 C C . ALA B 1 9 ? -8.727 14.406 8.062 1 89.75 9 ALA B C 1
ATOM 790 O O . ALA B 1 9 ? -8.305 13.688 7.156 1 89.75 9 ALA B O 1
ATOM 791 N N . LEU B 1 10 ? -8.727 15.703 7.98 1 93.94 10 LEU B N 1
ATOM 792 C CA . LEU B 1 10 ? -8.258 16.422 6.801 1 93.94 10 LEU B CA 1
ATOM 793 C C . LEU B 1 10 ? -6.75 16.234 6.625 1 93.94 10 LEU B C 1
ATOM 795 O O . LEU B 1 10 ? -6.273 16.016 5.512 1 93.94 10 LEU B O 1
ATOM 799 N N . MET B 1 11 ? -6.004 16.344 7.742 1 96 11 MET B N 1
ATOM 800 C CA . MET B 1 11 ? -4.555 16.172 7.719 1 96 11 MET B CA 1
ATOM 801 C C . MET B 1 11 ? -4.188 14.758 7.273 1 96 11 MET B C 1
ATOM 803 O O . MET B 1 11 ? -3.273 14.57 6.469 1 96 11 MET B O 1
ATOM 807 N N . ARG B 1 12 ? -4.953 13.75 7.805 1 92.5 12 ARG B N 1
ATOM 808 C CA . ARG B 1 12 ? -4.723 12.375 7.383 1 92.5 12 ARG B CA 1
ATOM 809 C C . ARG B 1 12 ? -4.969 12.211 5.887 1 92.5 12 ARG B C 1
ATOM 811 O O . ARG B 1 12 ? -4.211 11.523 5.199 1 92.5 12 ARG B O 1
ATOM 818 N N . ASN B 1 13 ? -6.012 12.805 5.32 1 91.25 13 ASN B N 1
ATOM 819 C CA . ASN B 1 13 ? -6.324 12.742 3.895 1 91.25 13 ASN B CA 1
ATOM 820 C C . ASN B 1 13 ? -5.211 13.352 3.047 1 91.25 13 ASN B C 1
ATOM 822 O O . ASN B 1 13 ? -4.852 12.805 2.002 1 91.25 13 ASN B O 1
ATOM 826 N N . PHE B 1 14 ? -4.672 14.469 3.52 1 96.06 14 PHE B N 1
ATOM 827 C CA . PHE B 1 14 ? -3.549 15.102 2.844 1 96.06 14 PHE B CA 1
ATOM 828 C C . PHE B 1 14 ? -2.344 14.172 2.805 1 96.06 14 PHE B C 1
ATOM 830 O O . PHE B 1 14 ? -1.718 14 1.757 1 96.06 14 PHE B O 1
ATOM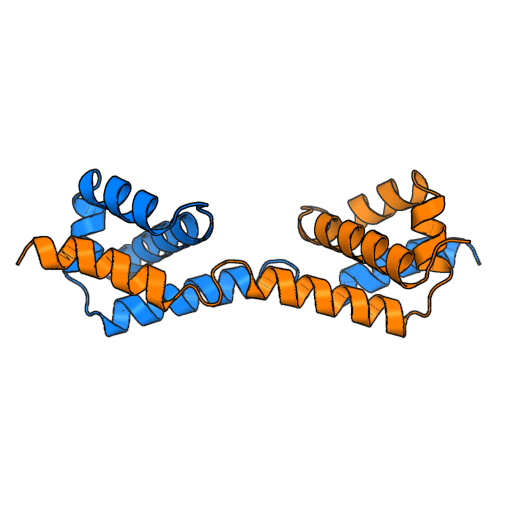 837 N N . ILE B 1 15 ? -2.006 13.531 3.977 1 95.31 15 ILE B N 1
ATOM 838 C CA . ILE B 1 15 ? -0.859 12.641 4.086 1 95.31 15 ILE B CA 1
ATOM 839 C C . ILE B 1 15 ? -1.038 11.453 3.139 1 95.31 15 ILE B C 1
ATOM 841 O O . ILE B 1 15 ? -0.08 11.008 2.5 1 95.31 15 ILE B O 1
ATOM 845 N N . ARG B 1 16 ? -2.266 10.938 3.082 1 88.38 16 ARG B N 1
ATOM 846 C CA . ARG B 1 16 ? -2.562 9.844 2.164 1 88.38 16 ARG B CA 1
ATOM 847 C C . ARG B 1 16 ? -2.236 10.234 0.725 1 88.38 16 ARG B C 1
ATOM 849 O O .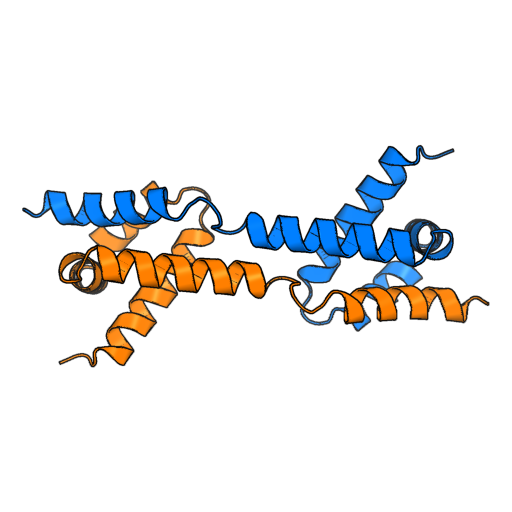 ARG B 1 16 ? -1.683 9.43 -0.03 1 88.38 16 ARG B O 1
ATOM 856 N N . GLU B 1 17 ? -2.596 11.445 0.353 1 90 17 GLU B N 1
ATOM 857 C CA . GLU B 1 17 ? -2.283 11.945 -0.982 1 90 17 GLU B CA 1
ATOM 858 C C . GLU B 1 17 ? -0.775 12.055 -1.193 1 90 17 GLU B C 1
ATOM 860 O O . GLU B 1 17 ? -0.267 11.703 -2.26 1 90 17 GLU B O 1
ATOM 865 N N . VAL B 1 18 ? -0.098 12.555 -0.188 1 92.94 18 VAL B N 1
ATOM 866 C CA . VAL B 1 18 ? 1.345 12.773 -0.231 1 92.94 18 VAL B CA 1
ATOM 867 C C . VAL B 1 18 ? 2.055 11.453 -0.529 1 92.94 18 VAL B C 1
ATOM 869 O O . VAL B 1 18 ? 2.943 11.398 -1.384 1 92.94 18 VAL B O 1
ATOM 872 N N . VAL B 1 19 ? 1.635 10.352 0.146 1 87.69 19 VAL B N 1
ATOM 873 C CA . VAL B 1 19 ? 2.311 9.062 0.089 1 87.69 19 VAL B CA 1
ATOM 874 C C . VAL B 1 19 ? 2.197 8.477 -1.318 1 87.69 19 VAL B C 1
ATOM 876 O O . VAL B 1 19 ? 3.021 7.656 -1.725 1 87.69 19 VAL B O 1
ATOM 879 N N . GLU B 1 20 ? 1.229 8.93 -2.076 1 81.62 20 GLU B N 1
ATOM 880 C CA . GLU B 1 20 ? 0.974 8.414 -3.418 1 81.62 20 GLU B CA 1
ATOM 881 C C . GLU B 1 20 ? 1.793 9.164 -4.465 1 81.62 20 GLU B C 1
ATOM 883 O O . GLU B 1 20 ? 1.827 8.766 -5.633 1 81.62 20 GLU B O 1
ATOM 888 N N . GLN B 1 21 ? 2.455 10.156 -4.035 1 83.38 21 GLN B N 1
ATOM 889 C CA . GLN B 1 21 ? 3.139 11.016 -4.992 1 83.38 21 GLN B CA 1
ATOM 890 C C . GLN B 1 21 ? 4.527 10.484 -5.324 1 83.38 21 GLN B C 1
ATOM 892 O O . GLN B 1 21 ? 5.203 9.914 -4.461 1 83.38 21 GLN B O 1
ATOM 897 N N . GLU B 1 22 ? 4.883 10.742 -6.598 1 84.69 22 GLU B N 1
ATOM 898 C CA . GLU B 1 22 ? 6.227 10.391 -7.039 1 84.69 22 GLU B CA 1
ATOM 899 C C . GLU B 1 22 ? 7.281 11.258 -6.352 1 84.69 22 GLU B C 1
ATOM 901 O O . GLU B 1 22 ? 8.305 10.75 -5.883 1 84.69 22 GLU B O 1
ATOM 906 N N . SER B 1 23 ? 6.941 12.516 -6.301 1 91.38 23 SER B N 1
ATOM 907 C CA . SER B 1 23 ? 7.801 13.477 -5.613 1 91.38 23 SER B CA 1
ATOM 908 C C . SER B 1 23 ? 7.121 14.039 -4.371 1 91.38 23 SER B C 1
ATOM 910 O O . SER B 1 23 ? 6.398 15.031 -4.449 1 91.38 23 SER B O 1
ATOM 912 N N . ILE B 1 24 ? 7.449 13.492 -3.248 1 92.62 24 ILE B N 1
ATOM 913 C CA . ILE B 1 24 ? 6.797 13.805 -1.98 1 92.62 24 ILE B CA 1
ATOM 914 C C . ILE B 1 24 ? 7.113 15.242 -1.575 1 92.62 24 ILE B C 1
ATOM 916 O O . ILE B 1 24 ? 6.207 16.031 -1.297 1 92.62 24 ILE B O 1
ATOM 920 N N . GLU B 1 25 ? 8.312 15.648 -1.585 1 93.62 25 GLU B N 1
ATOM 921 C CA . GLU B 1 25 ? 8.75 16.969 -1.147 1 93.62 25 GLU B CA 1
ATOM 922 C C . GLU B 1 25 ? 8.125 18.062 -2.006 1 93.62 25 GLU B C 1
ATOM 924 O O . GLU B 1 25 ? 7.598 19.047 -1.479 1 93.62 25 GLU B O 1
ATOM 929 N N . LYS B 1 26 ? 8.195 17.875 -3.33 1 95.56 26 LYS B N 1
ATOM 930 C CA . LYS B 1 26 ? 7.648 18.859 -4.258 1 95.56 26 LYS B CA 1
ATOM 931 C C . LYS B 1 26 ? 6.141 19.016 -4.066 1 95.56 26 LYS B C 1
ATOM 933 O O . LYS B 1 26 ? 5.621 20.141 -4.059 1 95.56 26 LYS B O 1
ATOM 938 N N . TYR B 1 27 ? 5.484 17.906 -3.961 1 96.12 27 TYR B N 1
ATOM 939 C CA . TYR B 1 27 ? 4.035 17.922 -3.789 1 96.12 27 TYR B CA 1
ATOM 940 C C . TYR B 1 27 ? 3.646 18.656 -2.514 1 96.12 27 TYR B C 1
ATOM 942 O O . TYR B 1 27 ? 2.746 19.5 -2.525 1 96.12 27 TYR B O 1
ATOM 950 N N . ILE B 1 28 ? 4.344 18.391 -1.402 1 96.81 28 ILE B N 1
ATOM 951 C CA . ILE B 1 28 ? 4.051 19.016 -0.116 1 96.81 28 ILE B CA 1
ATOM 952 C C . ILE B 1 28 ? 4.277 20.516 -0.21 1 96.81 28 ILE B C 1
ATOM 954 O O . ILE B 1 28 ? 3.418 21.312 0.195 1 96.81 28 ILE B O 1
ATOM 958 N N . GLN B 1 29 ? 5.348 20.953 -0.753 1 95.44 29 GLN B N 1
ATOM 959 C CA . GLN B 1 29 ? 5.676 22.375 -0.873 1 95.44 29 GLN B CA 1
ATOM 960 C C . GLN B 1 29 ? 4.625 23.109 -1.697 1 95.44 29 GLN B C 1
ATOM 962 O O . GLN B 1 29 ? 4.117 24.156 -1.275 1 95.44 29 GLN B O 1
ATOM 967 N N . GLU B 1 30 ? 4.316 22.594 -2.818 1 96.19 30 GLU B N 1
ATOM 968 C CA . GLU B 1 30 ? 3.352 23.234 -3.711 1 96.19 30 GLU B CA 1
ATOM 969 C C . GLU B 1 30 ? 1.964 23.297 -3.078 1 96.19 30 GLU B C 1
ATOM 971 O O . GLU B 1 30 ? 1.315 24.344 -3.078 1 96.19 30 GLU B O 1
ATOM 976 N N . ARG B 1 31 ? 1.506 22.188 -2.533 1 96.38 31 ARG B N 1
ATOM 977 C CA . ARG B 1 31 ? 0.155 22.094 -1.99 1 96.38 31 ARG B CA 1
ATOM 978 C C . ARG B 1 31 ? -0.002 22.953 -0.745 1 96.38 31 ARG B C 1
ATOM 980 O O . ARG B 1 31 ? -1.011 23.641 -0.584 1 96.38 31 ARG B O 1
ATOM 987 N N . LEU B 1 32 ? 0.961 22.969 0.145 1 96.12 32 LEU B N 1
ATOM 988 C CA . LEU B 1 32 ? 0.841 23.734 1.382 1 96.12 32 LEU B CA 1
ATOM 989 C C . LEU B 1 32 ? 1.045 25.219 1.123 1 96.12 32 LEU B C 1
ATOM 991 O O . LEU B 1 32 ? 0.519 26.062 1.856 1 96.12 32 LEU B O 1
ATOM 995 N N . ASN B 1 33 ? 1.748 25.562 0.071 1 94.19 33 ASN B N 1
ATOM 996 C CA . ASN B 1 33 ? 1.866 26.969 -0.295 1 94.19 33 ASN B CA 1
ATOM 997 C C . ASN B 1 33 ? 0.573 27.5 -0.906 1 94.19 33 ASN B C 1
ATOM 999 O O . ASN B 1 33 ? 0.245 28.688 -0.748 1 94.19 33 ASN B O 1
ATOM 1003 N N . ASP B 1 34 ? -0.186 26.641 -1.582 1 95.12 34 ASP B N 1
ATOM 1004 C CA . ASP B 1 34 ? -1.429 27.016 -2.248 1 95.12 34 ASP B CA 1
ATOM 1005 C C . ASP B 1 34 ? -2.615 26.922 -1.29 1 95.12 34 ASP B C 1
ATOM 1007 O O . ASP B 1 34 ? -3.6 27.656 -1.443 1 95.12 34 ASP B O 1
ATOM 1011 N N . ASP B 1 35 ? -2.557 26.047 -0.36 1 95.5 35 ASP B N 1
ATOM 1012 C CA . ASP B 1 35 ? -3.631 25.797 0.597 1 95.5 35 ASP B CA 1
ATOM 1013 C C . ASP B 1 35 ? -3.24 26.266 1.996 1 95.5 35 ASP B C 1
ATOM 1015 O O . ASP B 1 35 ? -2.783 25.469 2.818 1 95.5 35 ASP B O 1
ATOM 1019 N N . HIS B 1 36 ? -3.607 27.5 2.254 1 95.25 36 HIS B N 1
ATOM 1020 C CA . HIS B 1 36 ? -3.199 28.156 3.496 1 95.25 36 HIS B CA 1
ATOM 1021 C C . HIS B 1 36 ? -3.887 27.516 4.699 1 95.25 36 HIS B C 1
ATOM 1023 O O . HIS B 1 36 ? -3.307 27.453 5.785 1 95.25 36 HIS B O 1
ATOM 1029 N N . GLU B 1 37 ? -5.074 27.094 4.477 1 95.69 37 GLU B N 1
ATOM 1030 C CA . GLU B 1 37 ? -5.789 26.438 5.57 1 95.69 37 GLU B CA 1
ATOM 1031 C C . GLU B 1 37 ? -5.117 25.141 5.977 1 95.69 37 GLU B C 1
ATOM 1033 O O . GLU B 1 37 ? -4.918 24.875 7.164 1 95.69 37 GLU B O 1
ATOM 1038 N N . MET B 1 38 ? -4.762 24.297 4.996 1 96.69 38 MET B N 1
ATOM 1039 C CA . MET B 1 38 ? -4.07 23.047 5.281 1 96.69 38 MET B CA 1
ATOM 1040 C C . MET B 1 38 ? -2.703 23.312 5.898 1 96.69 38 MET B C 1
ATOM 1042 O O . MET B 1 38 ? -2.312 22.641 6.859 1 96.69 38 MET B O 1
ATOM 1046 N N . LYS B 1 39 ? -2.049 24.375 5.383 1 96.69 39 LYS B N 1
ATOM 1047 C CA . LYS B 1 39 ? -0.761 24.75 5.953 1 96.69 39 LYS B CA 1
ATOM 1048 C C . LYS B 1 39 ? -0.896 25.094 7.438 1 96.69 39 LYS B C 1
ATOM 1050 O O . LYS B 1 39 ? -0.108 24.609 8.258 1 96.69 39 LYS B O 1
ATOM 1055 N N . ASN B 1 40 ? -1.876 25.844 7.734 1 95.5 40 ASN B N 1
ATOM 1056 C CA . ASN B 1 40 ? -2.102 26.25 9.109 1 95.5 40 ASN B CA 1
ATOM 1057 C C . ASN B 1 40 ? -2.398 25.062 10.016 1 95.5 40 ASN B C 1
ATOM 1059 O O . ASN B 1 40 ? -1.985 25.047 11.18 1 95.5 40 ASN B O 1
ATOM 1063 N N . ARG B 1 41 ? -3.055 24.109 9.508 1 96.31 41 ARG B N 1
ATOM 1064 C CA . ARG B 1 41 ? -3.342 22.922 10.297 1 96.31 41 ARG B CA 1
ATOM 1065 C C . ARG B 1 41 ? -2.055 22.219 10.719 1 96.31 41 ARG B C 1
ATOM 1067 O O . ARG B 1 41 ? -1.901 21.828 11.875 1 96.31 41 ARG B O 1
ATOM 1074 N N . PHE B 1 42 ? -1.206 22.016 9.797 1 97.31 42 PHE B N 1
ATOM 1075 C CA . PHE B 1 42 ? 0.039 21.312 10.078 1 97.31 42 PHE B CA 1
ATOM 1076 C C . PHE B 1 42 ? 0.968 22.172 10.922 1 97.31 42 PHE B C 1
ATOM 1078 O O . PHE B 1 42 ? 1.547 21.688 11.906 1 97.31 42 PHE B O 1
ATOM 1085 N N . CYS B 1 43 ? 1.054 23.453 10.656 1 96.56 43 CYS B N 1
ATOM 1086 C CA . CYS B 1 43 ? 2.059 24.312 11.281 1 96.56 43 CYS B CA 1
ATOM 1087 C C . CYS B 1 43 ? 1.648 24.688 12.703 1 96.56 43 CYS B C 1
ATOM 1089 O O . CYS B 1 43 ? 2.494 25.047 13.523 1 96.56 43 CYS B O 1
ATOM 1091 N N . ASN B 1 44 ? 0.432 24.562 12.969 1 94.75 44 ASN B N 1
ATOM 1092 C CA . ASN B 1 44 ? -0.048 24.875 14.312 1 94.75 44 ASN B CA 1
ATOM 1093 C C . ASN B 1 44 ? -0.196 23.609 15.148 1 94.75 44 ASN B C 1
ATOM 1095 O O . ASN B 1 44 ? -0.808 23.641 16.219 1 94.75 44 ASN B O 1
ATOM 1099 N N . GLU B 1 45 ? 0.279 22.531 14.656 1 95.31 45 GLU B N 1
ATOM 1100 C CA . GLU B 1 45 ? 0.208 21.25 15.375 1 95.31 45 GLU B CA 1
ATOM 1101 C C . GLU B 1 45 ? 1.575 20.859 15.922 1 95.31 45 GLU B C 1
ATOM 1103 O O . GLU B 1 45 ? 2.607 21.219 15.359 1 95.31 45 GLU B O 1
ATOM 1108 N N . ASP B 1 46 ? 1.607 20.078 17.016 1 93.38 46 ASP B N 1
ATOM 1109 C CA . ASP B 1 46 ? 2.83 19.531 17.594 1 93.38 46 ASP B CA 1
ATOM 1110 C C . ASP B 1 46 ? 3.49 18.547 16.641 1 93.38 46 ASP B C 1
ATOM 1112 O O . ASP B 1 46 ? 2.812 17.703 16.047 1 93.38 46 ASP B O 1
ATOM 1116 N N . SER B 1 47 ? 4.828 18.672 16.484 1 93 47 SER B N 1
ATOM 1117 C CA . SER B 1 47 ? 5.559 17.797 15.578 1 93 47 SER B CA 1
ATOM 1118 C C . SER B 1 47 ? 5.34 16.328 15.93 1 93 47 SER B C 1
ATOM 1120 O O . SER B 1 47 ? 5.281 15.477 15.039 1 93 47 SER B O 1
ATOM 1122 N N . ASP B 1 48 ? 5.23 16 17.234 1 92.25 48 ASP B N 1
ATOM 1123 C CA . ASP B 1 48 ? 4.98 14.625 17.656 1 92.25 48 ASP B CA 1
ATOM 1124 C C . ASP B 1 48 ? 3.621 14.141 17.172 1 92.25 48 ASP B C 1
ATOM 1126 O O . ASP B 1 48 ? 3.482 12.984 16.766 1 92.25 48 ASP B O 1
ATOM 1130 N N . LYS B 1 49 ? 2.668 15.016 17.188 1 95.19 49 LYS B N 1
ATOM 1131 C CA . LYS B 1 49 ? 1.334 14.648 16.719 1 95.19 49 LYS B CA 1
ATOM 1132 C C . LYS B 1 49 ? 1.314 14.461 15.195 1 95.19 49 LYS B C 1
ATOM 1134 O O . LYS B 1 49 ? 0.69 13.523 14.695 1 95.19 49 LYS B O 1
ATOM 1139 N N . ILE B 1 50 ? 2.037 15.344 14.461 1 96.38 50 ILE B N 1
ATOM 1140 C CA . ILE B 1 50 ? 2.143 15.203 13.016 1 96.38 50 ILE B CA 1
ATOM 1141 C C . ILE B 1 50 ? 2.777 13.852 12.672 1 96.38 50 ILE B C 1
ATOM 1143 O O . ILE B 1 50 ? 2.295 13.141 11.797 1 96.38 50 ILE B O 1
ATOM 1147 N N . ARG B 1 51 ? 3.822 13.492 13.375 1 93.5 51 ARG B N 1
ATOM 1148 C CA . ARG B 1 51 ? 4.484 12.203 13.195 1 93.5 51 ARG B CA 1
ATOM 1149 C C . ARG B 1 51 ? 3.51 11.055 13.414 1 93.5 51 ARG B C 1
ATOM 1151 O O . ARG B 1 51 ? 3.467 10.109 12.625 1 93.5 51 ARG B O 1
ATOM 1158 N N . GLU B 1 52 ? 2.754 11.148 14.484 1 91.75 52 GLU B N 1
ATOM 1159 C CA . GLU B 1 52 ? 1.764 10.125 14.805 1 91.75 52 GLU B CA 1
ATOM 1160 C C . GLU B 1 52 ? 0.769 9.938 13.664 1 91.75 52 GLU B C 1
ATOM 1162 O O . GLU B 1 52 ? 0.469 8.812 13.273 1 91.75 52 GLU B O 1
ATOM 1167 N N . LEU B 1 53 ? 0.254 11.055 13.117 1 94.19 53 LEU B N 1
ATOM 1168 C CA . LEU B 1 53 ? -0.708 11.008 12.023 1 94.19 53 LEU B CA 1
ATOM 1169 C C . LEU B 1 53 ? -0.09 10.359 10.781 1 94.19 53 LEU B C 1
ATOM 1171 O O . LEU B 1 53 ? -0.728 9.539 10.125 1 94.19 53 LEU B O 1
ATOM 1175 N N . ILE B 1 54 ? 1.168 10.711 10.453 1 94.44 54 ILE B N 1
ATOM 1176 C CA . ILE B 1 54 ? 1.893 10.156 9.312 1 94.44 54 ILE B CA 1
ATOM 1177 C C . ILE B 1 54 ? 2.029 8.641 9.477 1 94.44 54 ILE B C 1
ATOM 1179 O O . ILE B 1 54 ? 1.724 7.879 8.555 1 94.44 54 ILE B O 1
ATOM 1183 N N . GLU B 1 55 ? 2.422 8.195 10.633 1 86.75 55 GLU B N 1
ATOM 1184 C CA . GLU B 1 55 ? 2.641 6.781 10.906 1 86.75 55 GLU B CA 1
ATOM 1185 C C . GLU B 1 55 ? 1.336 5.996 10.828 1 86.75 55 GLU B C 1
ATOM 1187 O O . GLU B 1 55 ? 1.306 4.887 10.289 1 86.75 55 GLU B O 1
ATOM 1192 N N . GLU B 1 56 ? 0.272 6.543 11.375 1 84.38 56 GLU B N 1
ATOM 1193 C CA . GLU B 1 56 ? -1.038 5.902 11.305 1 84.38 56 GLU B CA 1
ATOM 1194 C C . GLU B 1 56 ? -1.474 5.699 9.859 1 84.38 56 GLU B C 1
ATOM 1196 O O . GLU B 1 56 ? -1.972 4.629 9.5 1 84.38 56 GLU B O 1
ATOM 1201 N N . VAL B 1 57 ? -1.311 6.773 9.031 1 85.94 57 VAL B N 1
ATOM 1202 C CA . VAL B 1 57 ? -1.751 6.734 7.637 1 85.94 57 VAL B CA 1
ATOM 1203 C C . VAL B 1 57 ? -0.92 5.715 6.863 1 85.94 57 VAL B C 1
ATOM 1205 O O . VAL B 1 57 ? -1.467 4.895 6.121 1 85.94 57 VAL B O 1
ATOM 1208 N N . ILE B 1 58 ? 0.378 5.676 7.043 1 84.12 58 ILE B N 1
ATOM 1209 C CA . ILE B 1 58 ? 1.269 4.762 6.34 1 84.12 58 ILE B CA 1
ATOM 1210 C C . ILE B 1 58 ? 0.946 3.322 6.734 1 84.12 58 ILE B C 1
ATOM 1212 O O . ILE B 1 58 ? 0.923 2.43 5.883 1 84.12 58 ILE B O 1
ATOM 1216 N N . GLU B 1 59 ? 0.738 3.102 8.016 1 76.69 59 GLU B N 1
ATOM 1217 C CA . GLU B 1 59 ? 0.352 1.772 8.484 1 76.69 59 GLU B CA 1
ATOM 1218 C C . GLU B 1 59 ? -0.939 1.308 7.816 1 76.69 59 GLU B C 1
ATOM 1220 O O . GLU B 1 59 ? -1.037 0.163 7.371 1 76.69 59 GLU B O 1
ATOM 1225 N N . TYR B 1 60 ? -1.902 2.232 7.793 1 73.94 60 TYR B N 1
ATOM 1226 C CA . TYR B 1 60 ? -3.189 1.914 7.188 1 73.94 60 TYR B CA 1
ATOM 1227 C C . TYR B 1 60 ? -3.023 1.547 5.715 1 73.94 60 TYR B C 1
ATOM 1229 O O . TYR B 1 60 ? -3.605 0.566 5.246 1 73.94 60 TYR B O 1
ATOM 1237 N N . ILE B 1 61 ? -2.268 2.377 4.926 1 73.44 61 ILE B N 1
ATOM 1238 C CA . ILE B 1 61 ? -2.031 2.143 3.508 1 73.44 61 ILE B CA 1
ATOM 1239 C C . ILE B 1 61 ? -1.325 0.802 3.316 1 73.44 61 ILE B C 1
ATOM 1241 O O . ILE B 1 61 ? -1.688 0.022 2.432 1 73.44 61 ILE B O 1
ATOM 1245 N N . SER B 1 62 ? -0.385 0.619 4.168 1 69.12 62 SER B N 1
ATOM 1246 C CA . SER B 1 62 ? 0.412 -0.601 4.086 1 69.12 62 SER B CA 1
ATOM 1247 C C . SER B 1 62 ? -0.429 -1.832 4.41 1 69.12 62 SER B C 1
ATOM 1249 O O . SER B 1 62 ? -0.223 -2.9 3.828 1 69.12 62 SER B O 1
ATOM 1251 N N . MET B 1 63 ? -1.253 -1.646 5.445 1 65.81 63 MET B N 1
ATOM 1252 C CA . MET B 1 63 ? -2.092 -2.754 5.891 1 65.81 63 MET B CA 1
ATOM 1253 C C . MET B 1 63 ? -3.184 -3.055 4.871 1 65.81 63 MET B C 1
ATOM 1255 O O . MET B 1 63 ? -3.668 -4.188 4.785 1 65.81 63 MET B O 1
ATOM 1259 N N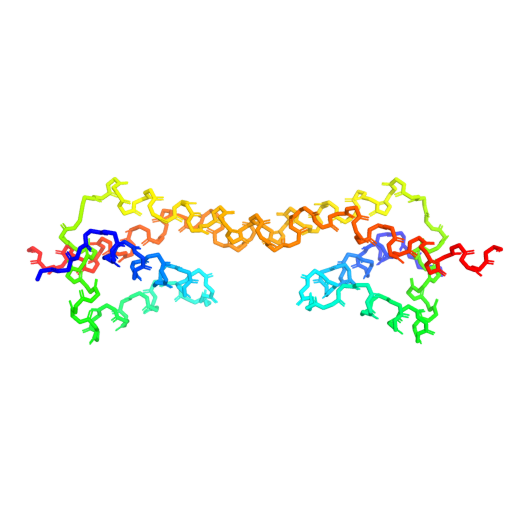 . GLY B 1 64 ? -3.645 -1.979 4.285 1 61.94 64 GLY B N 1
ATOM 1260 C CA . GLY B 1 64 ? -4.828 -2.129 3.453 1 61.94 64 GLY B CA 1
ATOM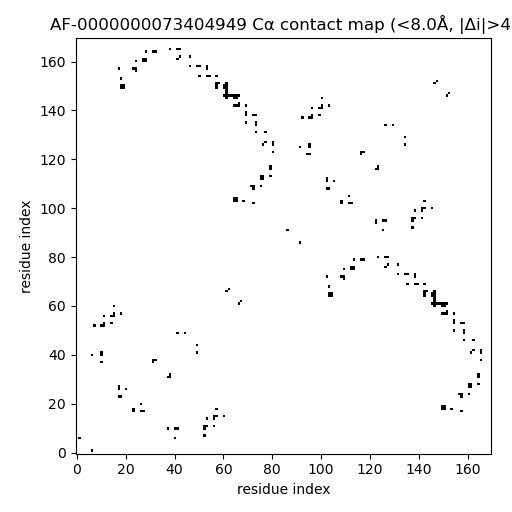 1261 C C . GLY B 1 64 ? -4.547 -2.828 2.137 1 61.94 64 GLY B C 1
ATOM 1262 O O . GLY B 1 64 ? -5.41 -3.521 1.599 1 61.94 64 GLY B O 1
ATOM 1263 N N . LYS B 1 65 ? -3.363 -2.418 1.637 1 64.12 65 LYS B N 1
ATOM 1264 C CA . LYS B 1 65 ? -3.293 -3.029 0.312 1 64.12 65 LYS B CA 1
ATOM 1265 C C . LYS B 1 65 ? -2.865 -4.492 0.404 1 64.12 65 LYS B C 1
ATOM 1267 O O . LYS B 1 65 ? -1.747 -4.793 0.825 1 64.12 65 LYS B O 1
ATOM 1272 N N . GLY B 1 66 ? -3.789 -5.328 0.232 1 67.94 66 GLY B N 1
ATOM 1273 C CA . GLY B 1 66 ? -3.57 -6.762 0.131 1 67.94 66 GLY B CA 1
ATOM 1274 C C . GLY B 1 66 ? -3.484 -7.449 1.481 1 67.94 66 GLY B C 1
ATOM 1275 O O . GLY B 1 66 ? -3.639 -8.672 1.574 1 67.94 66 GLY B O 1
ATOM 1276 N N . LYS B 1 67 ? -3.055 -6.617 2.557 1 74.12 67 LYS B N 1
ATOM 1277 C CA . LYS B 1 67 ? -2.928 -7.234 3.875 1 74.12 67 LYS B CA 1
ATOM 1278 C C . LYS B 1 67 ? -4.258 -7.816 4.34 1 74.12 67 LYS B C 1
ATOM 1280 O O . LYS B 1 67 ? -5.297 -7.156 4.246 1 74.12 67 LYS B O 1
ATOM 1285 N N . GLY B 1 68 ? -4.172 -9.008 4.82 1 77.44 68 GLY B N 1
ATOM 1286 C CA . GLY B 1 68 ? -5.375 -9.68 5.281 1 77.44 68 GLY B CA 1
ATOM 1287 C C . GLY B 1 68 ? -6.094 -10.438 4.18 1 77.44 68 GLY B C 1
ATOM 1288 O O . GLY B 1 68 ? -7.09 -11.117 4.438 1 77.44 68 GLY B O 1
ATOM 1289 N N . LYS B 1 69 ? -5.598 -10.242 2.961 1 85.56 69 LYS B N 1
ATOM 1290 C CA . LYS B 1 69 ? -6.273 -10.883 1.833 1 85.56 69 LYS B CA 1
ATOM 1291 C C . LYS B 1 69 ? -5.512 -12.125 1.371 1 85.56 69 LYS B C 1
ATOM 1293 O O . LYS B 1 69 ? -5.836 -12.703 0.334 1 85.56 69 LYS B O 1
ATOM 1298 N N . GLU B 1 70 ? -4.508 -12.453 2.186 1 88.31 70 GLU B N 1
ATOM 1299 C CA . GLU B 1 70 ? -3.641 -13.562 1.8 1 88.31 70 GLU B CA 1
ATOM 1300 C C . GLU B 1 70 ? -4.441 -14.844 1.597 1 88.31 70 GLU B C 1
ATOM 1302 O O . GLU B 1 70 ? -4.297 -15.516 0.574 1 88.31 70 GLU B O 1
ATOM 1307 N N . ASP B 1 71 ? -5.344 -15.18 2.545 1 91 71 ASP B N 1
ATOM 1308 C CA . ASP B 1 71 ? -6.133 -16.406 2.49 1 91 71 ASP B CA 1
ATOM 1309 C C . ASP B 1 71 ? -7.129 -16.375 1.335 1 91 71 ASP B C 1
ATOM 1311 O O . ASP B 1 71 ? -7.352 -17.375 0.664 1 91 71 ASP B O 1
ATOM 1315 N N . LEU B 1 72 ? -7.719 -15.234 1.157 1 93.12 72 LEU B N 1
ATOM 1316 C CA . LEU B 1 72 ? -8.672 -15.062 0.066 1 93.12 72 LEU B CA 1
ATOM 1317 C C . LEU B 1 72 ? -8 -15.305 -1.282 1 93.12 72 LEU B C 1
ATOM 1319 O O . LEU B 1 72 ? -8.539 -16.016 -2.133 1 93.12 72 LEU B O 1
ATOM 1323 N N . ILE B 1 73 ? -6.867 -14.75 -1.452 1 95.44 73 ILE B N 1
ATOM 1324 C CA . ILE B 1 73 ? -6.121 -14.898 -2.697 1 95.44 73 ILE B CA 1
ATOM 1325 C C . ILE B 1 73 ? -5.73 -16.359 -2.902 1 95.44 73 ILE B C 1
ATOM 1327 O O . ILE B 1 73 ? -5.961 -16.922 -3.975 1 95.44 73 ILE B O 1
ATOM 1331 N N . LEU B 1 74 ? -5.184 -16.969 -1.871 1 95.25 74 LEU B N 1
ATOM 1332 C CA . LEU B 1 74 ? -4.766 -18.359 -1.95 1 95.25 74 LEU B CA 1
ATOM 1333 C C . LEU B 1 74 ? -5.941 -19.266 -2.303 1 95.25 74 LEU B C 1
ATOM 1335 O O . LEU B 1 74 ? -5.859 -20.062 -3.242 1 95.25 74 LEU B O 1
ATOM 1339 N N . LYS B 1 75 ? -7.047 -19.125 -1.605 1 94.94 75 LYS B N 1
ATOM 1340 C CA . LYS B 1 75 ? -8.227 -19.953 -1.828 1 94.94 75 LYS B CA 1
ATOM 1341 C C . LYS B 1 75 ? -8.766 -19.766 -3.244 1 94.94 75 LYS B C 1
ATOM 1343 O O . LYS B 1 75 ? -9.195 -20.734 -3.879 1 94.94 75 LYS B O 1
ATOM 1348 N N . SER B 1 76 ? -8.805 -18.578 -3.727 1 95.5 76 SER B N 1
ATOM 1349 C CA . SER B 1 76 ? -9.312 -18.281 -5.062 1 95.5 76 SER B CA 1
ATOM 1350 C C . SER B 1 76 ? -8.453 -18.938 -6.137 1 95.5 76 SER B C 1
ATOM 1352 O O . SER B 1 76 ? -8.977 -19.484 -7.109 1 95.5 76 SER B O 1
ATOM 1354 N N . ILE B 1 77 ? -7.121 -18.875 -5.973 1 96.25 77 ILE B N 1
ATOM 1355 C CA . ILE B 1 77 ? -6.199 -19.5 -6.914 1 96.25 77 ILE B CA 1
ATOM 1356 C C . ILE B 1 77 ? -6.414 -21.016 -6.902 1 96.25 77 ILE B C 1
ATOM 1358 O O . ILE B 1 77 ? -6.539 -21.641 -7.961 1 96.25 77 ILE B O 1
ATOM 1362 N N . LEU B 1 78 ? -6.465 -21.594 -5.684 1 95.12 78 LEU B N 1
ATOM 1363 C CA . LEU B 1 78 ? -6.605 -23.047 -5.543 1 95.12 78 LEU B CA 1
ATOM 1364 C C . LEU B 1 78 ? -7.953 -23.516 -6.082 1 95.12 78 LEU B C 1
ATOM 1366 O O . LEU B 1 78 ? -8.062 -24.625 -6.613 1 95.12 78 LEU B O 1
ATOM 1370 N N . SER B 1 79 ? -8.922 -22.688 -5.949 1 94.38 79 SER B N 1
ATOM 1371 C CA . SER B 1 79 ? -10.25 -23.016 -6.469 1 94.38 79 SER B CA 1
ATOM 1372 C C . SER B 1 79 ? -10.219 -23.188 -7.984 1 94.38 79 SER B C 1
ATOM 1374 O O . SER B 1 79 ? -10.93 -24.031 -8.531 1 94.38 79 SER B O 1
ATOM 1376 N N . VAL B 1 80 ? -9.469 -22.391 -8.648 1 93.81 80 VAL B N 1
ATOM 1377 C CA . VAL B 1 80 ? -9.352 -22.484 -10.102 1 93.81 80 VAL B CA 1
ATOM 1378 C C . VAL B 1 80 ? -8.609 -23.766 -10.477 1 93.81 80 VAL B C 1
ATOM 1380 O O . VAL B 1 80 ? -8.906 -24.391 -11.508 1 93.81 80 VAL B O 1
ATOM 1383 N N . CYS B 1 81 ? -7.625 -24.141 -9.594 1 92.38 81 CYS B N 1
ATOM 1384 C CA . CYS B 1 81 ? -6.828 -25.344 -9.844 1 92.38 81 CYS B CA 1
ATOM 1385 C C . CYS B 1 81 ? -7.625 -26.594 -9.523 1 92.38 81 CYS B C 1
ATOM 1387 O O . CYS B 1 81 ? -7.367 -27.656 -10.102 1 92.38 81 CYS B O 1
ATOM 1389 N N . GLY B 1 82 ? -8.25 -26.703 -8.375 1 79.81 82 GLY B N 1
ATOM 1390 C CA . GLY B 1 82 ? -9.078 -27.844 -8.031 1 79.81 82 GLY B CA 1
ATOM 1391 C C . GLY B 1 82 ? -10.148 -28.141 -9.062 1 79.81 82 GLY B C 1
ATOM 1392 O O . GLY B 1 82 ? -10.586 -29.281 -9.203 1 79.81 82 GLY B O 1
ATOM 1393 N N . ASN B 1 83 ? -10.703 -27.219 -9.57 1 55.5 83 ASN B N 1
ATOM 1394 C CA . ASN B 1 83 ? -11.656 -27.609 -10.602 1 55.5 83 ASN B CA 1
ATOM 1395 C C . ASN B 1 83 ? -10.992 -28.422 -11.703 1 55.5 83 ASN B C 1
ATOM 1397 O O . ASN B 1 83 ? -11.664 -28.922 -12.617 1 55.5 83 ASN B O 1
ATOM 1401 N N . GLU B 1 84 ? -9.789 -28.359 -11.82 1 45.16 84 GLU B N 1
ATOM 1402 C CA . GLU B 1 84 ? -9.195 -29.203 -12.852 1 45.16 84 GLU B CA 1
ATOM 1403 C C . GLU B 1 84 ? -8.844 -30.594 -12.305 1 45.16 84 GLU B C 1
ATOM 1405 O O . GLU B 1 84 ? -8.414 -31.469 -13.047 1 45.16 84 GLU B O 1
ATOM 1410 N N . LYS B 1 85 ? -8.883 -30.984 -10.969 1 40 85 LYS B N 1
ATOM 1411 C CA . LYS B 1 85 ? -8.797 -32.406 -10.711 1 40 85 LYS B CA 1
ATOM 1412 C C . LYS B 1 85 ? -10.148 -33.094 -10.898 1 40 85 LYS B C 1
ATOM 1414 O O . LYS B 1 85 ? -11.188 -32.531 -10.531 1 40 85 LYS B O 1
#

Nearest PDB structures (foldseek):
  6tdu-assembly1_C  TM=4.144E-01  e=7.796E+00  Euglena gracilis

Radius of gyration: 20.94 Å; Cα contacts (8 Å, |Δi|>4): 146; chains: 2; bounding box: 27×64×38 Å